Protein AF-A0A642C448-F1 (afdb_monomer_lite)

Sequence (100 aa):
GYVWCEVQQDCIRLFEKGIRTEAVDGSTASAFIVFSPDSTRLELFFSDEQPNEILERRGLPSGGYAWNVEDDDTKNVRFVDGVWTISQRNKLIYSQKAGN

pLDDT: mean 92.51, std 8.75, range [40.78, 98.31]

Structure (mmCIF, N/CA/C/O backbone):
data_AF-A0A642C448-F1
#
_entry.id   AF-A0A642C448-F1
#
loop_
_atom_site.group_PDB
_atom_site.id
_atom_site.type_symbol
_atom_site.label_atom_id
_atom_site.label_alt_id
_atom_site.label_comp_id
_atom_site.label_asym_id
_atom_site.label_entity_id
_atom_site.label_seq_id
_atom_site.pdbx_PDB_ins_code
_atom_site.Cartn_x
_atom_site.Cartn_y
_atom_site.Cartn_z
_atom_site.occupancy
_atom_site.B_iso_or_equiv
_atom_site.auth_seq_id
_atom_site.auth_comp_id
_atom_site.auth_asym_id
_atom_site.auth_atom_id
_atom_site.pdbx_PDB_model_num
ATOM 1 N N . GLY A 1 1 ? 1.187 18.525 -2.706 1.00 85.94 1 GLY A N 1
ATOM 2 C CA . GLY A 1 1 ? 2.548 18.797 -3.208 1.00 85.94 1 GLY A CA 1
ATOM 3 C C . GLY A 1 1 ? 3.117 17.542 -3.835 1.00 85.94 1 GLY A C 1
ATOM 4 O O . GLY A 1 1 ? 2.405 16.544 -3.879 1.00 85.94 1 GLY A O 1
ATOM 5 N N . TYR A 1 2 ? 4.353 17.605 -4.327 1.00 94.62 2 TYR A N 1
ATOM 6 C CA . TYR A 1 2 ? 5.109 16.411 -4.713 1.00 94.62 2 TYR A CA 1
ATOM 7 C C . TYR A 1 2 ? 5.812 15.819 -3.489 1.00 94.62 2 TYR A C 1
ATOM 9 O O . TYR A 1 2 ? 6.217 16.573 -2.604 1.00 94.62 2 TYR A O 1
ATOM 17 N N . VAL A 1 3 ? 5.945 14.497 -3.449 1.00 95.56 3 VAL A N 1
ATOM 18 C CA . VAL A 1 3 ? 6.706 13.754 -2.438 1.00 95.56 3 VAL A CA 1
ATOM 19 C C . VAL A 1 3 ? 7.611 12.754 -3.147 1.00 95.56 3 VAL A C 1
ATOM 21 O O . VAL A 1 3 ? 7.219 12.198 -4.172 1.00 95.56 3 VAL A O 1
ATOM 24 N N . TRP A 1 4 ? 8.822 12.552 -2.634 1.00 97.56 4 TRP A N 1
ATOM 25 C CA . TRP A 1 4 ? 9.696 11.493 -3.129 1.00 97.56 4 TRP A CA 1
ATOM 26 C C . TRP A 1 4 ? 9.100 10.129 -2.778 1.00 97.56 4 TRP A C 1
ATOM 28 O O . TRP A 1 4 ? 8.661 9.926 -1.647 1.00 97.56 4 TRP A O 1
ATOM 38 N N . CYS A 1 5 ? 9.061 9.222 -3.749 1.00 97.75 5 CYS A N 1
ATOM 39 C CA . CYS A 1 5 ? 8.652 7.842 -3.549 1.00 97.75 5 CYS A CA 1
ATOM 40 C C . CYS A 1 5 ? 9.820 6.913 -3.851 1.00 97.75 5 CYS A C 1
ATOM 42 O O . CYS A 1 5 ? 10.278 6.821 -4.992 1.00 97.75 5 CYS A O 1
ATOM 44 N N . GLU A 1 6 ? 10.265 6.185 -2.835 1.00 98.06 6 GLU A N 1
ATOM 45 C CA . GLU A 1 6 ? 11.424 5.303 -2.912 1.00 98.06 6 GLU A CA 1
ATOM 46 C C . GLU A 1 6 ? 11.181 4.134 -3.864 1.00 98.06 6 GLU A C 1
ATOM 48 O O . GLU A 1 6 ? 12.064 3.739 -4.626 1.00 98.06 6 GLU A O 1
ATOM 53 N N . VAL A 1 7 ? 9.966 3.584 -3.889 1.00 97.75 7 VAL A N 1
ATOM 54 C CA . VAL A 1 7 ? 9.664 2.434 -4.756 1.00 97.75 7 VAL A CA 1
ATOM 55 C C . VAL A 1 7 ? 9.477 2.813 -6.228 1.00 97.75 7 VAL A C 1
ATOM 57 O O . VAL A 1 7 ? 9.595 1.936 -7.087 1.00 97.75 7 VAL A O 1
ATOM 60 N N . GLN A 1 8 ? 9.218 4.092 -6.528 1.00 97.44 8 GLN A N 1
ATOM 61 C CA . GLN A 1 8 ? 9.160 4.614 -7.901 1.00 97.44 8 GLN A CA 1
ATOM 62 C C . GLN A 1 8 ? 10.431 5.357 -8.329 1.00 97.44 8 GLN A C 1
ATOM 64 O O . GLN A 1 8 ? 10.624 5.533 -9.529 1.00 97.44 8 GLN A O 1
ATOM 69 N N . GLN A 1 9 ? 11.298 5.744 -7.383 1.00 97.75 9 GLN A N 1
ATOM 70 C CA . GLN A 1 9 ? 12.467 6.603 -7.619 1.00 97.75 9 GLN A CA 1
ATOM 71 C C . GLN A 1 9 ? 12.083 7.907 -8.343 1.00 97.75 9 GLN A C 1
ATOM 73 O O . GLN A 1 9 ? 12.763 8.347 -9.271 1.00 97.75 9 GLN A O 1
ATOM 78 N N . ASP A 1 10 ? 10.955 8.500 -7.936 1.00 97.62 10 ASP A N 1
ATOM 79 C CA . ASP A 1 10 ? 10.387 9.696 -8.561 1.00 97.62 10 ASP A CA 1
ATOM 80 C C . ASP A 1 10 ? 9.660 10.586 -7.538 1.00 97.62 10 ASP A C 1
ATOM 82 O O . ASP A 1 10 ? 9.162 10.126 -6.505 1.00 97.62 10 ASP A O 1
ATOM 86 N N . CYS A 1 11 ? 9.565 11.876 -7.852 1.00 97.25 11 CYS A N 1
ATOM 87 C CA . CYS A 1 11 ? 8.717 12.828 -7.149 1.00 97.25 11 CYS A CA 1
ATOM 88 C C . CYS A 1 11 ? 7.284 12.709 -7.673 1.00 97.25 11 CYS A C 1
ATOM 90 O O . CYS A 1 11 ? 6.970 13.147 -8.780 1.00 97.25 11 CYS A O 1
ATOM 92 N N . ILE A 1 12 ? 6.377 12.192 -6.849 1.00 96.88 12 ILE A N 1
ATOM 93 C CA . ILE A 1 12 ? 5.000 11.888 -7.245 1.00 96.88 12 ILE A CA 1
ATOM 94 C C . ILE A 1 12 ? 3.970 12.749 -6.520 1.00 96.88 12 ILE A C 1
ATOM 96 O O . ILE A 1 12 ? 4.212 13.314 -5.453 1.00 96.88 12 ILE A O 1
ATOM 100 N N . ARG A 1 13 ? 2.764 12.803 -7.085 1.00 96.75 13 ARG A N 1
ATOM 101 C CA . ARG A 1 13 ? 1.561 13.260 -6.386 1.00 96.75 13 ARG A CA 1
ATOM 102 C C . ARG A 1 13 ? 0.762 12.043 -5.936 1.00 96.75 13 ARG A C 1
ATOM 104 O O . ARG A 1 13 ? 0.270 11.282 -6.766 1.00 96.75 13 ARG A O 1
ATOM 111 N N . LEU A 1 14 ? 0.600 11.881 -4.624 1.00 95.44 14 LEU A N 1
ATOM 112 C CA . LEU A 1 14 ? -0.048 10.700 -4.038 1.00 95.44 14 LEU A CA 1
ATOM 113 C C . LEU A 1 14 ? -1.475 10.474 -4.545 1.00 95.44 14 LEU A C 1
ATOM 115 O O . LEU A 1 14 ? -1.848 9.343 -4.817 1.00 95.44 14 LEU A O 1
ATOM 119 N N . PHE A 1 15 ? -2.255 11.538 -4.740 1.00 92.50 15 PHE A N 1
ATOM 120 C CA . PHE A 1 15 ? -3.628 11.423 -5.242 1.00 92.50 15 PHE A CA 1
ATOM 121 C C . PHE A 1 15 ? -3.718 11.030 -6.728 1.00 92.50 15 PHE A C 1
ATOM 123 O O . PHE A 1 15 ? -4.785 10.622 -7.172 1.00 92.50 15 PHE A O 1
ATOM 130 N N . GLU A 1 16 ? -2.631 11.164 -7.495 1.00 93.56 16 GLU A N 1
ATOM 131 C CA . GLU A 1 16 ? -2.575 10.765 -8.909 1.00 93.56 16 GLU A CA 1
ATOM 132 C C . GLU A 1 16 ? -2.001 9.353 -9.078 1.00 93.56 16 GLU A C 1
ATOM 134 O O . GLU A 1 16 ? -2.385 8.636 -9.998 1.00 93.56 16 GLU A O 1
ATOM 139 N N . LYS A 1 17 ? -1.050 8.963 -8.218 1.00 94.62 17 LYS A N 1
ATOM 140 C CA . LYS A 1 17 ? -0.276 7.717 -8.356 1.00 94.62 17 LYS A CA 1
ATOM 141 C C . LYS A 1 17 ? -0.638 6.630 -7.347 1.00 94.62 17 LYS A C 1
ATOM 143 O O . LYS A 1 17 ? -0.378 5.461 -7.614 1.00 94.62 17 LYS A O 1
ATOM 148 N N . GLY A 1 18 ? -1.175 7.006 -6.192 1.00 95.75 18 GLY A N 1
ATOM 149 C CA . GLY A 1 18 ? -1.453 6.103 -5.083 1.00 95.75 18 GLY A CA 1
ATOM 150 C C . GLY A 1 18 ? -2.925 5.730 -4.967 1.00 95.75 18 GLY A C 1
ATOM 151 O O . GLY A 1 18 ? -3.822 6.482 -5.348 1.00 95.75 18 GLY A O 1
ATOM 152 N N . ILE A 1 19 ? -3.176 4.570 -4.370 1.00 97.19 19 ILE A N 1
ATOM 153 C CA . ILE A 1 19 ? -4.517 4.143 -3.971 1.00 97.19 19 ILE A CA 1
ATOM 154 C C . ILE A 1 19 ? -4.797 4.701 -2.584 1.00 97.19 19 ILE A C 1
ATOM 156 O O . ILE A 1 19 ? -4.106 4.361 -1.625 1.00 97.19 19 ILE A O 1
ATOM 160 N N . ARG A 1 20 ? -5.820 5.549 -2.471 1.00 96.62 20 ARG A N 1
ATOM 161 C CA . ARG A 1 20 ? -6.225 6.125 -1.189 1.00 96.62 20 ARG A CA 1
ATOM 162 C C . ARG A 1 20 ? -7.054 5.132 -0.3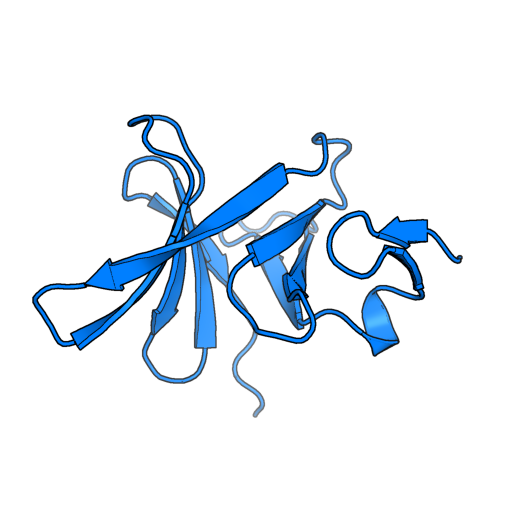73 1.00 96.62 20 ARG A C 1
ATOM 164 O O . ARG A 1 20 ? -8.085 4.646 -0.837 1.00 96.62 20 ARG A O 1
ATOM 171 N N . THR A 1 21 ? -6.648 4.919 0.870 1.00 97.12 21 THR A N 1
ATOM 172 C CA . THR A 1 21 ? -7.391 4.196 1.906 1.00 97.12 21 THR A CA 1
ATOM 173 C C . THR A 1 21 ? -7.705 5.123 3.076 1.00 97.12 21 THR A C 1
ATOM 175 O O . THR A 1 21 ? -6.968 6.072 3.340 1.00 97.12 21 THR A O 1
ATOM 178 N N . GLU A 1 22 ? -8.788 4.854 3.792 1.00 96.62 22 GLU A N 1
ATOM 179 C CA . GLU A 1 22 ? -9.234 5.628 4.954 1.00 96.62 22 GLU A CA 1
ATOM 180 C C . GLU A 1 22 ? -9.173 4.774 6.214 1.00 96.62 22 GLU A C 1
ATOM 182 O O . GLU A 1 22 ? -9.367 3.557 6.144 1.00 96.62 22 GLU A O 1
ATOM 187 N N . ALA A 1 23 ? -8.885 5.408 7.349 1.00 96.06 23 ALA A N 1
ATOM 188 C CA . ALA A 1 23 ? -8.865 4.730 8.632 1.00 96.06 23 ALA A CA 1
ATOM 189 C C . ALA A 1 23 ? -10.259 4.194 8.982 1.00 96.06 23 ALA A C 1
ATOM 191 O O . ALA A 1 23 ? -11.275 4.849 8.747 1.00 96.06 23 ALA A O 1
ATOM 192 N N . VAL A 1 24 ? -10.314 2.991 9.552 1.00 96.19 24 VAL A N 1
ATOM 193 C CA . VAL A 1 24 ? -11.591 2.340 9.906 1.00 96.19 24 VAL A CA 1
ATOM 194 C C . VAL A 1 24 ? -12.072 2.672 11.320 1.00 96.19 24 VAL A C 1
ATOM 196 O O . VAL A 1 24 ? -13.150 2.247 11.724 1.00 96.19 24 VAL A O 1
ATOM 199 N N . ASP A 1 25 ? -11.279 3.421 12.084 1.00 93.25 25 ASP A N 1
ATOM 200 C CA . ASP A 1 25 ? -11.578 3.827 13.461 1.00 93.25 25 ASP A CA 1
ATOM 201 C C . ASP A 1 25 ? -12.440 5.100 13.560 1.00 93.25 25 ASP A C 1
ATOM 203 O O . ASP A 1 25 ? -12.749 5.553 14.661 1.00 93.25 25 ASP A O 1
ATOM 207 N N . GLY A 1 26 ? -12.854 5.663 12.420 1.00 89.00 26 GLY A N 1
ATOM 208 C CA . GLY A 1 26 ? -13.659 6.884 12.342 1.00 89.00 26 GLY A CA 1
ATOM 209 C C . GLY A 1 26 ? -12.846 8.178 12.408 1.00 89.00 26 GLY A C 1
ATOM 210 O O . GLY A 1 26 ? -13.434 9.260 12.357 1.00 89.00 26 GLY A O 1
ATOM 211 N N . SER A 1 27 ? -11.515 8.096 12.497 1.00 92.56 27 SER A N 1
ATOM 212 C CA . SER A 1 27 ? -10.647 9.259 12.329 1.00 92.56 27 SER A CA 1
ATOM 213 C C . SER A 1 27 ? -10.639 9.751 10.876 1.00 92.56 27 SER A C 1
ATOM 215 O O . SER A 1 27 ? -11.088 9.080 9.946 1.00 92.56 27 SER A O 1
ATOM 217 N N . THR A 1 28 ? -10.101 10.950 10.657 1.00 93.69 28 THR A N 1
ATOM 218 C CA . THR A 1 28 ? -9.887 11.503 9.310 1.00 93.69 28 THR A CA 1
ATOM 219 C C . THR A 1 28 ? -8.571 11.035 8.682 1.00 93.69 28 THR A C 1
ATOM 221 O O . THR A 1 28 ? -8.198 11.526 7.612 1.00 93.69 28 THR A O 1
ATOM 224 N N . ALA A 1 29 ? -7.861 10.102 9.330 1.00 95.50 29 ALA A N 1
ATOM 225 C CA . ALA A 1 29 ? -6.592 9.594 8.844 1.00 95.50 29 ALA A CA 1
ATOM 226 C C . ALA A 1 29 ? -6.774 8.798 7.544 1.00 95.50 29 ALA A C 1
ATOM 228 O O . ALA A 1 29 ? -7.766 8.101 7.311 1.00 95.50 29 ALA A O 1
ATOM 229 N N . SER A 1 30 ? -5.784 8.912 6.670 1.00 95.56 30 SER A N 1
ATOM 230 C CA . SER A 1 30 ? -5.725 8.206 5.400 1.00 95.56 30 SER A CA 1
ATOM 231 C C . SER A 1 30 ? -4.317 7.705 5.141 1.00 95.56 30 SER A C 1
ATOM 233 O O . SER A 1 30 ? -3.341 8.264 5.644 1.00 95.56 30 SER A O 1
ATOM 235 N N . ALA A 1 31 ? -4.234 6.660 4.330 1.00 96.88 31 ALA A N 1
ATOM 236 C CA . ALA A 1 31 ? -2.979 6.151 3.814 1.00 96.88 31 ALA A CA 1
ATOM 237 C C . ALA A 1 31 ? -3.059 6.048 2.290 1.00 96.88 31 ALA A C 1
ATOM 239 O O . ALA A 1 31 ? -4.137 5.831 1.728 1.00 96.88 31 ALA A O 1
ATOM 240 N N . PHE A 1 32 ? -1.929 6.224 1.617 1.00 97.56 32 PHE A N 1
ATOM 241 C CA . PHE A 1 32 ? -1.793 5.974 0.189 1.00 97.56 32 PHE A CA 1
ATOM 242 C C . PHE A 1 32 ? -0.886 4.774 -0.028 1.00 97.56 32 PHE A C 1
ATOM 244 O O . PHE A 1 32 ? 0.218 4.728 0.509 1.00 97.56 32 PHE A O 1
ATOM 251 N N . ILE A 1 33 ? -1.354 3.832 -0.842 1.00 98.12 33 ILE A N 1
ATOM 252 C CA . ILE A 1 33 ? -0.580 2.676 -1.285 1.00 98.12 33 ILE A CA 1
ATOM 253 C C . ILE A 1 33 ? 0.011 3.009 -2.653 1.00 98.12 33 ILE A C 1
ATOM 255 O O . ILE A 1 33 ? -0.739 3.223 -3.610 1.00 98.12 33 ILE A O 1
ATOM 259 N N . VAL A 1 34 ? 1.338 3.048 -2.756 1.00 98.31 34 VAL A N 1
ATOM 260 C CA . VAL A 1 34 ? 2.047 3.291 -4.017 1.00 98.31 34 VAL A CA 1
ATOM 261 C C . VAL A 1 34 ? 2.885 2.069 -4.360 1.00 98.31 34 VAL A C 1
ATOM 263 O O . VAL A 1 34 ? 3.792 1.711 -3.619 1.00 98.31 34 VAL A O 1
ATOM 266 N N . PHE A 1 35 ? 2.596 1.421 -5.486 1.00 98.19 35 PHE A N 1
ATOM 267 C CA . PHE A 1 35 ? 3.352 0.252 -5.938 1.00 98.19 35 PHE A CA 1
ATOM 268 C C . PHE A 1 35 ? 4.627 0.647 -6.688 1.00 98.19 35 PHE A C 1
ATOM 270 O O . PHE A 1 35 ? 4.653 1.654 -7.408 1.00 98.19 35 PHE A O 1
ATOM 277 N N . SER A 1 36 ? 5.658 -0.195 -6.571 1.00 97.94 36 SER A N 1
ATOM 278 C CA . SER A 1 36 ? 6.756 -0.224 -7.537 1.00 97.94 36 SER A CA 1
ATOM 279 C C . SER A 1 36 ? 6.231 -0.615 -8.929 1.00 97.94 36 SER A C 1
ATOM 281 O O . SER A 1 36 ? 5.206 -1.299 -9.030 1.00 97.94 36 SER A O 1
ATOM 283 N N . PRO A 1 37 ? 6.924 -0.247 -10.024 1.00 96.88 37 PRO A N 1
ATOM 284 C CA . PRO A 1 37 ? 6.479 -0.568 -11.386 1.00 96.88 37 PRO A CA 1
ATOM 285 C C . PRO A 1 37 ? 6.238 -2.065 -11.653 1.00 96.88 37 PRO A C 1
ATOM 287 O O . PRO A 1 37 ? 5.370 -2.425 -12.442 1.00 96.88 37 PRO A O 1
ATOM 290 N N . ASP A 1 38 ? 6.976 -2.944 -10.977 1.00 96.94 38 ASP A N 1
ATOM 291 C CA . ASP A 1 38 ? 6.857 -4.408 -11.054 1.00 96.94 38 ASP A CA 1
ATOM 292 C C . ASP A 1 38 ? 5.909 -5.009 -9.992 1.00 96.94 38 ASP A C 1
ATOM 294 O O . ASP A 1 38 ? 5.712 -6.227 -9.928 1.00 96.94 38 ASP A O 1
ATOM 298 N N . SER A 1 39 ? 5.322 -4.157 -9.144 1.00 96.44 39 SER A N 1
ATOM 299 C CA . SER A 1 39 ? 4.474 -4.510 -8.001 1.00 96.44 39 SER A CA 1
ATOM 300 C C . SER A 1 39 ? 5.130 -5.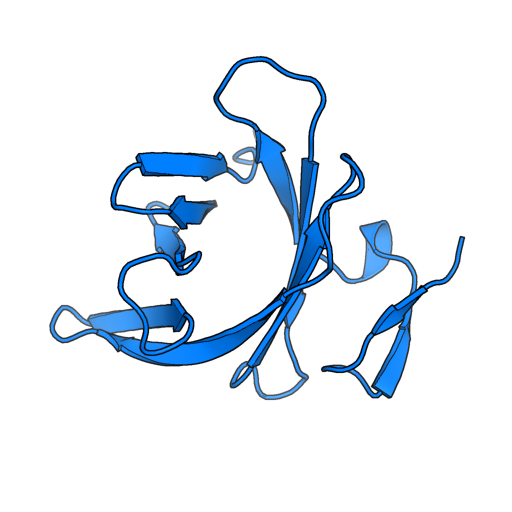452 -6.983 1.00 96.44 39 SER A C 1
ATOM 302 O O . SER A 1 39 ? 4.428 -6.068 -6.181 1.00 96.44 39 SER A O 1
ATOM 304 N N . THR A 1 40 ? 6.456 -5.612 -6.991 1.00 96.69 40 THR A N 1
ATOM 305 C CA . THR A 1 40 ? 7.165 -6.449 -6.005 1.00 96.69 40 THR A CA 1
ATOM 306 C C . THR A 1 40 ? 7.318 -5.749 -4.665 1.00 96.69 40 THR A C 1
ATOM 308 O O . THR A 1 40 ? 7.462 -6.417 -3.647 1.00 96.69 40 THR A O 1
ATOM 311 N N . ARG A 1 41 ? 7.224 -4.418 -4.646 1.00 97.62 41 ARG A N 1
ATOM 312 C CA . ARG A 1 41 ? 7.248 -3.597 -3.441 1.00 97.62 41 ARG A CA 1
ATOM 313 C C . ARG A 1 41 ? 6.121 -2.578 -3.474 1.00 97.62 41 ARG A C 1
ATOM 315 O O . ARG A 1 41 ? 5.561 -2.272 -4.529 1.00 97.62 41 ARG A O 1
ATOM 322 N N . LEU A 1 42 ? 5.802 -2.038 -2.312 1.00 97.69 42 LEU A N 1
ATOM 323 C CA . LEU A 1 42 ? 4.982 -0.843 -2.200 1.00 97.69 42 LEU A CA 1
ATOM 324 C C . LEU A 1 42 ? 5.515 0.055 -1.097 1.00 97.69 42 LEU A C 1
ATOM 326 O O . LEU A 1 42 ? 6.198 -0.425 -0.199 1.00 97.69 42 LEU A O 1
ATOM 330 N N . GLU A 1 43 ? 5.184 1.335 -1.174 1.00 98.00 43 GLU A N 1
ATOM 331 C CA . GLU A 1 43 ? 5.414 2.315 -0.122 1.00 98.00 43 GLU A CA 1
ATOM 332 C C . GLU A 1 43 ? 4.066 2.838 0.384 1.00 98.00 43 GLU A C 1
ATOM 334 O O . GLU A 1 43 ? 3.170 3.169 -0.403 1.00 98.00 43 GLU A O 1
ATOM 339 N N . LEU A 1 44 ? 3.920 2.870 1.705 1.00 97.31 44 LEU A N 1
ATOM 340 C CA . LEU A 1 44 ? 2.788 3.451 2.408 1.00 97.31 44 LEU A CA 1
ATOM 341 C C . LEU A 1 44 ? 3.116 4.886 2.801 1.00 97.31 44 LEU A C 1
ATOM 343 O O . LEU A 1 44 ? 4.134 5.129 3.438 1.00 97.31 44 LEU A O 1
ATOM 347 N N . PHE A 1 45 ? 2.218 5.809 2.470 1.00 97.12 45 PHE A N 1
ATOM 348 C CA . PHE A 1 45 ? 2.285 7.204 2.904 1.00 97.12 45 PHE A CA 1
ATOM 349 C C . PHE A 1 45 ? 1.104 7.505 3.812 1.00 97.12 45 PHE A C 1
ATOM 351 O O . PHE A 1 45 ? -0.040 7.328 3.390 1.00 97.12 45 PHE A O 1
ATOM 358 N N . PHE A 1 46 ? 1.360 7.995 5.020 1.00 95.69 46 PHE A N 1
ATOM 359 C CA . PHE A 1 46 ? 0.320 8.264 6.011 1.00 95.69 46 PHE A CA 1
ATOM 360 C C . PHE A 1 46 ? 0.046 9.760 6.159 1.00 95.69 46 PHE A C 1
ATOM 362 O O . PHE A 1 46 ? 0.939 10.593 6.016 1.00 95.69 46 PHE A O 1
ATOM 369 N N . SER A 1 47 ? -1.207 10.119 6.443 1.00 93.81 47 SER A N 1
ATOM 370 C CA . SER A 1 47 ? -1.592 11.515 6.678 1.00 93.81 47 SER A CA 1
ATOM 371 C C . SER A 1 47 ? -1.439 11.970 8.133 1.00 93.81 47 SER A C 1
ATOM 373 O O . SER A 1 47 ? -1.689 13.136 8.416 1.00 93.81 47 SER A O 1
ATOM 375 N N . ASP A 1 48 ? -1.112 11.065 9.055 1.00 89.06 48 ASP A N 1
ATOM 376 C CA . ASP A 1 48 ? -1.090 11.270 10.510 1.00 89.06 48 ASP A CA 1
ATOM 377 C C . ASP A 1 48 ? 0.335 11.244 11.095 1.00 89.06 48 ASP A C 1
ATOM 379 O O . ASP A 1 48 ? 0.555 10.766 12.203 1.00 89.06 48 ASP A O 1
ATOM 383 N N . GLU A 1 49 ? 1.304 11.772 10.338 1.00 83.38 49 GLU A N 1
ATOM 384 C CA . GLU A 1 49 ? 2.725 11.915 10.716 1.00 83.38 49 GLU A CA 1
ATOM 385 C C . GLU A 1 49 ? 3.476 10.601 10.999 1.00 83.38 49 GLU A C 1
ATOM 387 O O . GLU A 1 49 ? 4.663 10.627 11.333 1.00 83.38 49 GLU A O 1
ATOM 392 N N . GLN A 1 50 ? 2.835 9.444 10.809 1.00 89.94 50 GLN A N 1
ATOM 393 C CA . GLN A 1 50 ? 3.529 8.160 10.811 1.00 89.94 50 GLN A CA 1
ATOM 394 C C . GLN A 1 50 ? 4.588 8.117 9.694 1.00 89.94 50 GLN A C 1
ATOM 396 O O . GLN A 1 50 ? 4.357 8.644 8.599 1.00 89.94 50 GLN A O 1
ATOM 401 N N . PRO A 1 51 ? 5.746 7.477 9.939 1.00 92.25 51 PRO A N 1
ATOM 402 C CA . PRO A 1 51 ? 6.762 7.308 8.912 1.00 92.25 51 PRO A CA 1
ATOM 403 C C . PRO A 1 51 ? 6.226 6.460 7.759 1.00 92.25 51 PRO A C 1
ATOM 405 O O . PRO A 1 51 ? 5.428 5.543 7.961 1.00 92.25 51 PRO A O 1
ATOM 408 N N . ASN A 1 52 ? 6.709 6.741 6.550 1.00 94.75 52 ASN A N 1
ATOM 409 C CA . ASN A 1 52 ? 6.427 5.885 5.409 1.00 94.75 52 ASN A CA 1
ATOM 410 C C . ASN A 1 52 ? 7.026 4.492 5.627 1.00 94.75 52 ASN A C 1
ATOM 412 O O . ASN A 1 52 ? 8.102 4.348 6.212 1.00 94.75 52 ASN A O 1
ATOM 416 N N . GLU A 1 53 ? 6.359 3.470 5.100 1.00 94.81 53 GLU A N 1
ATOM 417 C CA . GLU A 1 53 ? 6.804 2.080 5.217 1.00 94.81 53 GLU A CA 1
ATOM 418 C C . GLU A 1 53 ? 6.897 1.432 3.840 1.00 94.81 53 GLU A C 1
ATOM 420 O O . GLU A 1 53 ? 5.961 1.526 3.047 1.00 94.81 53 GLU A O 1
ATOM 425 N N . ILE A 1 54 ? 8.004 0.738 3.567 1.00 95.81 54 ILE A N 1
ATOM 426 C CA . ILE A 1 54 ? 8.176 -0.060 2.350 1.00 95.81 54 ILE A CA 1
ATOM 427 C C . ILE A 1 54 ? 7.925 -1.526 2.687 1.00 95.81 54 ILE A C 1
ATOM 429 O O . ILE A 1 54 ? 8.547 -2.068 3.596 1.00 95.81 54 ILE A O 1
ATOM 433 N N . LEU A 1 55 ? 7.030 -2.166 1.937 1.00 96.12 55 LEU A N 1
ATOM 434 C CA . LEU A 1 55 ? 6.644 -3.563 2.123 1.00 96.12 55 LEU A CA 1
ATOM 435 C C . LEU A 1 55 ? 6.968 -4.388 0.875 1.00 96.12 55 LEU A C 1
ATOM 437 O O . LEU A 1 55 ? 6.885 -3.883 -0.249 1.00 96.12 55 LEU A O 1
ATOM 441 N N . GLU A 1 56 ? 7.269 -5.673 1.060 1.00 95.88 56 GLU A N 1
ATOM 442 C CA . GLU A 1 56 ? 7.642 -6.588 -0.020 1.00 95.88 56 GLU A CA 1
ATOM 443 C C . GLU A 1 56 ? 6.537 -7.603 -0.309 1.00 95.88 56 GLU A C 1
ATOM 445 O O . GLU A 1 56 ? 5.858 -8.109 0.587 1.00 95.88 56 GLU A O 1
ATOM 450 N N . ARG A 1 57 ? 6.340 -7.905 -1.594 1.00 96.19 57 ARG A N 1
ATOM 451 C CA . ARG A 1 57 ? 5.311 -8.831 -2.055 1.00 96.19 57 ARG A CA 1
ATOM 452 C C . ARG A 1 57 ? 5.683 -10.264 -1.704 1.00 96.19 57 ARG A C 1
ATOM 454 O O . ARG A 1 57 ? 6.715 -10.774 -2.131 1.00 96.19 57 ARG A O 1
ATOM 461 N N . ARG A 1 58 ? 4.735 -10.978 -1.109 1.00 93.94 58 ARG A N 1
ATOM 462 C CA . ARG A 1 58 ? 4.768 -12.426 -0.892 1.00 93.94 58 ARG A CA 1
ATOM 463 C C . ARG A 1 58 ? 3.534 -13.102 -1.472 1.00 93.94 58 ARG A C 1
ATOM 465 O O . ARG A 1 58 ? 2.433 -12.549 -1.459 1.00 93.94 58 ARG A O 1
ATOM 472 N N . GLY A 1 59 ? 3.715 -14.323 -1.965 1.00 92.88 59 GLY A N 1
ATOM 473 C CA . GLY A 1 59 ? 2.604 -15.194 -2.343 1.00 92.88 59 GLY A CA 1
ATOM 474 C C . GLY A 1 59 ? 1.909 -15.761 -1.106 1.00 92.88 59 GLY A C 1
ATOM 475 O O . GLY A 1 59 ? 2.564 -16.100 -0.118 1.00 92.88 59 GLY A O 1
ATOM 476 N N . LEU A 1 60 ? 0.582 -15.870 -1.154 1.00 90.19 60 LEU A N 1
ATOM 477 C CA . LEU A 1 60 ? -0.198 -16.537 -0.111 1.00 90.19 60 LEU A CA 1
ATOM 478 C C . LEU A 1 60 ? -0.521 -17.987 -0.516 1.00 90.19 60 LEU A C 1
ATOM 480 O O . LEU A 1 60 ? -0.829 -18.225 -1.685 1.00 90.19 60 LEU A O 1
ATOM 484 N N . PRO A 1 61 ? -0.534 -18.956 0.426 1.00 89.50 61 PRO A N 1
ATOM 485 C CA . PRO A 1 61 ? -0.899 -20.347 0.129 1.00 89.50 61 PRO A CA 1
ATOM 486 C C . PRO A 1 61 ? -2.308 -20.507 -0.455 1.00 89.50 61 PRO A C 1
ATOM 488 O O . PRO A 1 61 ? -2.553 -21.403 -1.255 1.00 89.50 61 PRO A O 1
ATOM 491 N N . SER A 1 62 ? -3.230 -19.617 -0.080 1.00 87.00 62 SER A N 1
ATOM 492 C CA . SER A 1 62 ? -4.604 -19.564 -0.594 1.00 87.00 62 SER A CA 1
ATOM 493 C C . SER A 1 62 ? -4.718 -18.985 -2.010 1.00 87.00 62 SER A C 1
ATOM 495 O O . SER A 1 62 ? -5.826 -18.825 -2.512 1.00 87.00 62 SER A O 1
ATOM 497 N N . GLY A 1 63 ? -3.597 -18.608 -2.628 1.00 88.88 63 GLY A N 1
ATOM 498 C CA . GLY A 1 63 ? -3.572 -17.764 -3.815 1.00 88.88 63 GLY A CA 1
ATOM 499 C C . GLY A 1 63 ? -3.650 -16.273 -3.475 1.00 88.88 63 GLY A C 1
ATOM 500 O O . GLY A 1 63 ? -4.093 -15.871 -2.394 1.00 88.88 63 GLY A O 1
ATOM 501 N N . GLY A 1 64 ? -3.185 -15.453 -4.418 1.00 91.44 64 GLY A N 1
ATOM 502 C CA . GLY A 1 64 ? -3.069 -14.005 -4.264 1.00 91.44 64 GLY A CA 1
ATOM 503 C C . GLY A 1 64 ? -1.773 -13.564 -3.582 1.00 91.44 64 GLY A C 1
ATOM 504 O O . GLY A 1 64 ? -0.846 -14.351 -3.368 1.00 91.44 64 GLY A O 1
ATOM 505 N N . TYR A 1 65 ? -1.722 -12.273 -3.261 1.00 94.69 65 TYR A N 1
ATOM 506 C CA . TYR A 1 65 ? -0.530 -11.613 -2.744 1.00 94.69 65 TYR A CA 1
ATOM 507 C C . TYR A 1 65 ? -0.831 -10.828 -1.473 1.00 94.69 65 TYR A C 1
ATOM 509 O O . TYR A 1 65 ? -1.932 -10.304 -1.283 1.00 94.69 65 TYR A O 1
ATOM 517 N N . ALA A 1 66 ? 0.185 -10.736 -0.628 1.00 94.94 66 ALA A N 1
ATOM 518 C CA . ALA A 1 66 ? 0.262 -9.760 0.442 1.00 94.94 66 ALA A CA 1
ATOM 519 C C . ALA A 1 66 ? 1.562 -8.973 0.297 1.00 94.94 66 ALA A C 1
ATOM 521 O O . ALA A 1 66 ? 2.525 -9.484 -0.272 1.00 94.94 66 ALA A O 1
ATOM 522 N N . TRP A 1 67 ? 1.585 -7.759 0.829 1.00 96.50 67 TRP A N 1
ATOM 523 C CA . TRP A 1 67 ? 2.815 -7.007 1.024 1.00 96.50 67 TRP A CA 1
ATOM 524 C C . TRP A 1 67 ? 2.997 -6.775 2.514 1.00 96.50 67 TRP A C 1
ATOM 526 O O . TRP A 1 67 ? 2.106 -6.213 3.152 1.00 96.50 67 TRP A O 1
ATOM 536 N N . ASN A 1 68 ? 4.112 -7.249 3.059 1.00 93.62 68 ASN A N 1
ATOM 537 C CA . ASN A 1 68 ? 4.513 -7.052 4.449 1.00 93.62 68 ASN A CA 1
ATOM 538 C C . ASN A 1 68 ? 6.043 -7.145 4.575 1.00 93.62 68 ASN A C 1
ATOM 540 O O . ASN A 1 68 ? 6.741 -7.305 3.574 1.00 93.62 68 ASN A O 1
ATOM 544 N N . VAL A 1 69 ? 6.556 -7.005 5.793 1.00 88.19 69 VAL A N 1
ATOM 545 C CA . VAL A 1 69 ? 7.940 -7.350 6.152 1.00 88.19 69 VAL A CA 1
ATOM 546 C C . VAL A 1 69 ? 7.865 -8.555 7.097 1.00 88.19 69 VAL A C 1
ATOM 548 O O . VAL A 1 69 ? 6.848 -8.745 7.763 1.00 88.19 69 VAL A O 1
ATOM 551 N N . GLU A 1 70 ? 8.879 -9.424 7.115 1.00 71.19 70 GLU A N 1
ATOM 552 C CA . GLU A 1 70 ? 8.916 -10.607 7.993 1.00 71.19 70 GLU A CA 1
ATOM 553 C C . GLU A 1 70 ? 9.130 -10.220 9.469 1.00 71.19 70 GLU A C 1
ATOM 555 O O . GLU A 1 70 ? 10.190 -10.451 10.041 1.00 71.19 70 GLU A O 1
ATOM 560 N N . ASP A 1 71 ? 8.112 -9.610 10.075 1.00 72.69 71 ASP A N 1
ATOM 561 C CA . ASP A 1 71 ? 8.020 -9.254 11.493 1.00 72.69 71 ASP A CA 1
ATOM 562 C C . ASP A 1 71 ? 6.519 -9.203 11.885 1.00 72.69 71 ASP A C 1
ATOM 564 O O . ASP A 1 71 ? 5.667 -8.780 11.091 1.00 72.69 71 ASP A O 1
ATOM 568 N N . ASP A 1 72 ? 6.169 -9.737 13.059 1.00 62.00 72 ASP A N 1
ATOM 569 C CA . ASP A 1 72 ? 4.788 -9.974 13.509 1.00 62.00 72 ASP A CA 1
ATOM 570 C C . ASP A 1 72 ? 4.021 -8.686 13.854 1.00 62.00 72 ASP A C 1
ATOM 572 O O . ASP A 1 72 ? 2.783 -8.666 13.841 1.00 62.00 72 ASP A O 1
ATOM 576 N N . ASP A 1 73 ? 4.750 -7.588 14.040 1.00 73.31 73 ASP A N 1
ATOM 577 C CA . ASP A 1 73 ? 4.208 -6.260 14.298 1.00 73.31 73 ASP A CA 1
ATOM 578 C C . ASP A 1 73 ? 4.001 -5.417 13.031 1.00 73.31 73 ASP A C 1
ATOM 580 O O . ASP A 1 73 ? 3.573 -4.261 13.114 1.00 73.31 73 ASP A O 1
ATOM 584 N N . THR A 1 74 ? 4.245 -5.977 11.843 1.00 85.38 74 THR A N 1
ATOM 585 C CA . THR A 1 74 ? 4.216 -5.218 10.584 1.00 85.38 74 THR A CA 1
ATOM 586 C C . THR A 1 74 ? 2.815 -4.987 10.031 1.00 85.38 74 THR A C 1
ATOM 588 O O . THR A 1 74 ? 1.856 -5.737 10.266 1.00 85.38 74 THR A O 1
ATOM 591 N N . LYS A 1 75 ? 2.688 -3.909 9.250 1.00 93.56 75 LYS A N 1
ATOM 592 C CA . LYS A 1 75 ? 1.520 -3.689 8.403 1.00 93.56 75 LYS A CA 1
ATOM 593 C C . LYS A 1 75 ? 1.524 -4.700 7.259 1.00 93.56 75 LYS A C 1
ATOM 595 O O . LYS A 1 75 ? 2.551 -5.057 6.692 1.00 93.56 75 LYS A O 1
ATOM 600 N N . ASN A 1 76 ? 0.329 -5.142 6.910 1.00 94.94 76 ASN A N 1
ATOM 601 C CA . ASN A 1 76 ? 0.074 -6.130 5.886 1.00 94.94 76 ASN A CA 1
ATOM 602 C C . ASN A 1 76 ? -0.985 -5.584 4.929 1.00 94.94 76 ASN A C 1
ATOM 604 O O . ASN A 1 76 ? -2.123 -5.335 5.336 1.00 94.94 76 ASN A O 1
ATOM 608 N N . VAL A 1 77 ? -0.603 -5.413 3.666 1.00 97.06 77 VAL A N 1
ATOM 609 C CA . VAL A 1 77 ? -1.464 -4.888 2.603 1.00 97.06 77 VAL 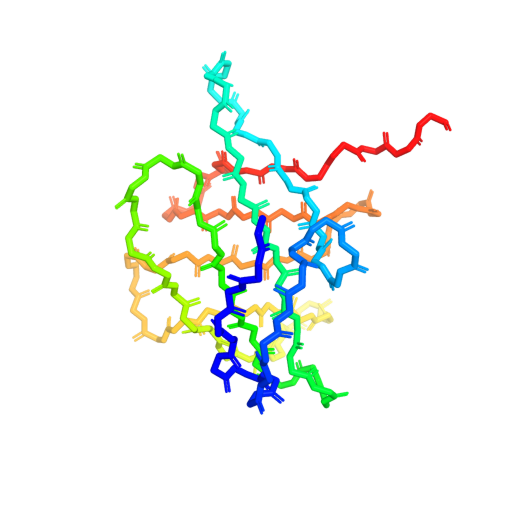A CA 1
ATOM 610 C C . VAL A 1 77 ? -1.977 -6.027 1.739 1.00 97.06 77 VAL A C 1
ATOM 612 O O . VAL A 1 77 ? -1.199 -6.874 1.291 1.00 97.06 77 VAL A O 1
ATOM 615 N N . ARG A 1 78 ? -3.288 -6.057 1.491 1.00 96.25 78 ARG A N 1
ATOM 616 C CA . ARG A 1 78 ? -3.944 -7.086 0.673 1.00 96.25 78 ARG A CA 1
ATOM 617 C C . ARG A 1 78 ? -5.032 -6.486 -0.203 1.00 96.25 78 ARG A C 1
ATOM 619 O O . ARG A 1 78 ? -5.625 -5.467 0.134 1.00 96.25 78 ARG A O 1
ATOM 626 N N . PHE A 1 79 ? -5.325 -7.174 -1.300 1.00 95.62 79 PHE A N 1
ATOM 627 C CA . PHE A 1 79 ? -6.533 -6.950 -2.084 1.00 95.62 79 PHE A CA 1
ATOM 628 C C . PHE A 1 79 ? -7.557 -8.023 -1.712 1.00 95.62 79 PHE A C 1
ATOM 630 O O . PHE A 1 79 ? -7.310 -9.212 -1.927 1.00 95.62 79 PHE A O 1
ATOM 637 N N . VAL A 1 80 ? -8.661 -7.619 -1.086 1.00 92.06 80 VAL A N 1
ATOM 638 C CA . VAL A 1 80 ? -9.697 -8.515 -0.549 1.00 92.06 80 VAL A CA 1
ATOM 639 C C . VAL A 1 80 ? -11.056 -7.965 -0.958 1.00 92.06 80 VAL A C 1
ATOM 641 O O . VAL A 1 80 ? -11.293 -6.772 -0.816 1.00 92.06 80 VAL A O 1
ATOM 644 N N . ASP A 1 81 ? -11.926 -8.816 -1.502 1.00 90.94 81 ASP A N 1
ATOM 645 C CA . ASP A 1 81 ? -13.299 -8.460 -1.895 1.00 90.94 81 ASP A CA 1
ATOM 646 C C . ASP A 1 81 ? -13.404 -7.195 -2.772 1.00 90.94 81 ASP A C 1
ATOM 648 O O . ASP A 1 81 ? -14.324 -6.392 -2.650 1.00 90.94 81 ASP A O 1
ATOM 652 N N . GLY A 1 82 ? -12.437 -7.011 -3.678 1.00 92.38 82 GLY A N 1
ATOM 653 C CA . GLY A 1 82 ? -12.419 -5.888 -4.618 1.00 92.38 82 GLY A CA 1
ATOM 654 C C . GLY A 1 82 ? -11.849 -4.581 -4.061 1.00 92.38 82 GLY A C 1
ATOM 655 O O . GLY A 1 82 ? -11.815 -3.591 -4.791 1.00 92.38 82 GLY A O 1
ATOM 656 N N . VAL A 1 83 ? -11.374 -4.564 -2.811 1.00 95.75 83 VAL A N 1
ATOM 657 C CA . VAL A 1 83 ? -10.801 -3.375 -2.168 1.00 95.75 83 VAL A CA 1
ATOM 658 C C . VAL A 1 83 ? -9.409 -3.634 -1.599 1.00 95.75 83 VAL A C 1
ATOM 660 O O . VAL A 1 83 ? -9.074 -4.732 -1.148 1.00 95.75 83 VAL A O 1
ATOM 663 N N . TRP A 1 84 ? -8.577 -2.595 -1.603 1.00 97.38 84 TRP A N 1
ATOM 664 C CA . TRP A 1 84 ? -7.288 -2.620 -0.915 1.00 97.38 84 TRP A CA 1
ATOM 665 C C . TRP A 1 84 ? -7.452 -2.379 0.585 1.00 97.38 84 TRP A C 1
ATOM 667 O O . TRP A 1 84 ? -8.121 -1.434 1.002 1.00 97.38 84 TRP A O 1
ATOM 677 N N . THR A 1 85 ? -6.812 -3.214 1.397 1.00 97.19 85 THR A N 1
ATOM 678 C CA . THR A 1 85 ? -6.857 -3.141 2.859 1.00 97.19 85 THR A CA 1
ATOM 679 C C . THR A 1 85 ? -5.458 -3.104 3.451 1.00 97.19 85 THR A C 1
ATOM 681 O O . THR A 1 85 ? -4.526 -3.711 2.919 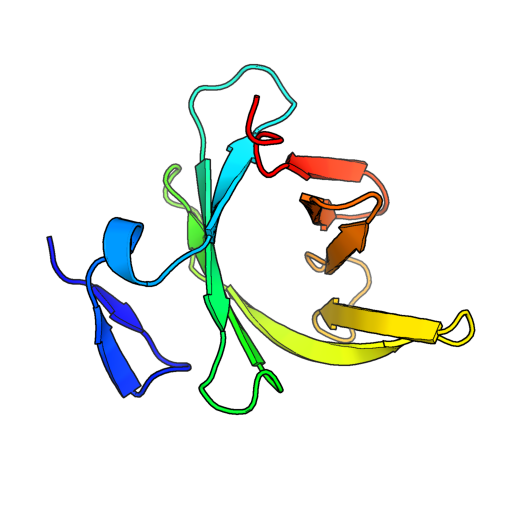1.00 97.19 85 THR A O 1
ATOM 684 N N . ILE A 1 86 ? -5.320 -2.394 4.570 1.00 96.56 86 ILE A N 1
ATOM 685 C CA . ILE A 1 86 ? -4.115 -2.372 5.399 1.00 96.56 86 ILE A CA 1
ATOM 686 C C . ILE A 1 86 ? -4.510 -2.891 6.776 1.00 96.56 86 ILE A C 1
ATOM 688 O 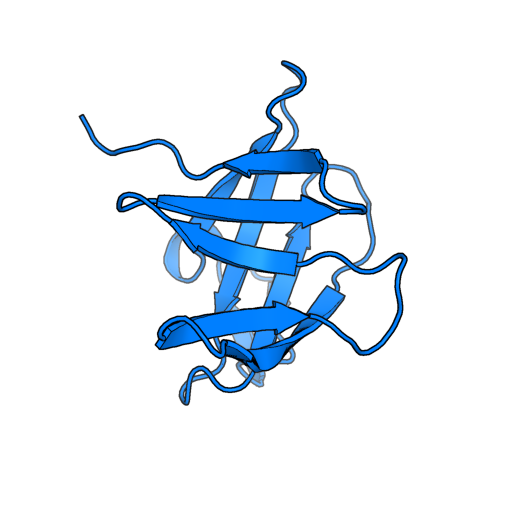O . ILE A 1 86 ? -5.395 -2.336 7.433 1.00 96.56 86 ILE A O 1
ATOM 692 N N . SER A 1 87 ? -3.858 -3.960 7.213 1.00 95.25 87 SER A N 1
ATOM 693 C CA . SER A 1 87 ? -4.057 -4.569 8.527 1.00 95.25 87 SER A CA 1
ATOM 694 C C . SER A 1 87 ? -2.756 -4.595 9.314 1.00 95.25 87 SER A C 1
ATOM 696 O O . SER A 1 87 ? -1.704 -4.775 8.716 1.00 95.25 87 SER A O 1
ATOM 698 N N . GLN A 1 88 ? -2.819 -4.510 10.635 1.00 93.00 88 GLN A N 1
ATOM 699 C CA . GLN A 1 88 ? -1.671 -4.718 11.519 1.00 93.00 88 GLN A CA 1
ATOM 700 C C . GLN A 1 88 ? -2.110 -5.619 12.672 1.00 93.00 88 GLN A C 1
ATOM 702 O O . GLN A 1 88 ? -3.200 -5.423 13.212 1.00 93.00 88 GLN A O 1
ATOM 707 N N . ARG A 1 89 ? -1.313 -6.640 13.019 1.00 89.81 89 ARG A N 1
ATOM 708 C CA . ARG A 1 89 ? -1.659 -7.633 14.060 1.00 89.81 89 ARG A CA 1
ATOM 709 C C . ARG A 1 89 ? -3.082 -8.207 13.905 1.00 89.81 89 ARG A C 1
ATOM 711 O O . ARG A 1 89 ? -3.866 -8.233 14.850 1.00 89.81 89 ARG A O 1
ATOM 718 N N . ASN A 1 90 ? -3.449 -8.618 12.686 1.00 88.06 90 ASN A N 1
ATOM 719 C CA . ASN A 1 90 ? -4.786 -9.122 12.313 1.00 88.06 90 ASN A CA 1
ATOM 720 C C . ASN A 1 90 ? -5.962 -8.142 12.501 1.00 88.06 90 ASN A C 1
ATOM 722 O O . ASN A 1 90 ? -7.116 -8.531 12.323 1.00 88.06 90 ASN A O 1
ATOM 726 N N . LYS A 1 91 ? -5.701 -6.868 12.809 1.00 93.56 91 LYS A N 1
ATOM 727 C CA . LYS A 1 91 ? -6.718 -5.819 12.879 1.00 93.56 91 LYS A CA 1
ATOM 728 C C . LYS A 1 91 ? -6.693 -4.992 11.599 1.00 93.56 91 LYS A C 1
ATOM 730 O O . LYS A 1 91 ? -5.646 -4.477 11.216 1.00 93.56 91 LYS A O 1
ATOM 735 N N . LEU A 1 92 ? -7.846 -4.842 10.949 1.00 95.88 92 LEU A N 1
ATOM 736 C CA . LEU A 1 92 ? -8.015 -3.886 9.855 1.00 95.88 92 LEU A CA 1
ATOM 737 C C . LEU A 1 92 ? -7.840 -2.464 10.406 1.00 95.88 92 LEU A C 1
ATOM 739 O O . LEU A 1 92 ? -8.488 -2.112 11.391 1.00 95.88 92 LEU A O 1
ATOM 743 N N . ILE A 1 93 ? -6.961 -1.677 9.788 1.00 95.88 93 ILE A N 1
ATOM 744 C CA . ILE A 1 93 ? -6.673 -0.297 10.206 1.00 95.88 93 ILE A CA 1
ATOM 745 C C . ILE A 1 93 ? -7.006 0.721 9.113 1.00 95.88 93 ILE A C 1
ATOM 747 O O . ILE A 1 93 ? -7.533 1.778 9.442 1.00 95.88 93 ILE A O 1
ATOM 751 N N . TYR A 1 94 ? -6.824 0.378 7.831 1.00 96.75 94 TYR A N 1
ATOM 752 C CA . TYR A 1 94 ? -7.283 1.201 6.707 1.00 96.75 94 TYR A CA 1
ATOM 753 C C . TYR A 1 94 ? -7.980 0.358 5.634 1.00 96.75 94 TYR A C 1
ATOM 755 O O . TYR A 1 94 ?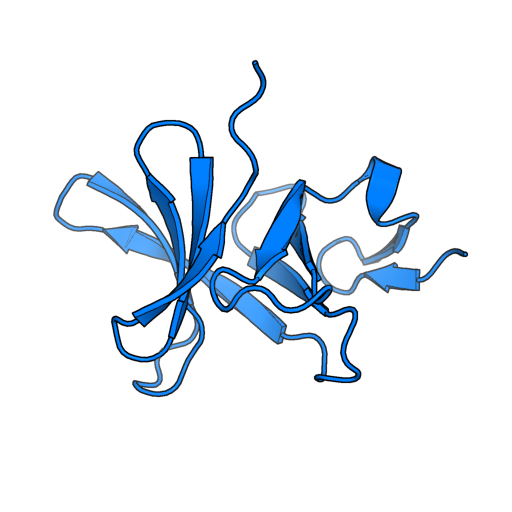 -7.595 -0.787 5.386 1.00 96.75 94 TYR A O 1
ATOM 763 N N . SER A 1 95 ? -8.968 0.942 4.954 1.00 97.00 95 SER A N 1
ATOM 764 C CA . SER A 1 95 ? -9.653 0.333 3.808 1.00 97.00 95 SER A CA 1
ATOM 765 C C . SER A 1 95 ? -9.821 1.332 2.671 1.00 97.00 95 SER A C 1
ATOM 767 O O . SER A 1 95 ? -10.126 2.505 2.888 1.00 97.00 95 SER A O 1
ATOM 769 N N . GLN A 1 96 ? -9.662 0.867 1.436 1.00 96.56 96 GLN A N 1
ATOM 770 C CA . GLN A 1 96 ? -10.112 1.601 0.262 1.00 96.56 96 GLN A CA 1
ATOM 771 C C . GLN A 1 96 ? -11.636 1.728 0.327 1.00 96.56 96 GLN A C 1
ATOM 773 O O . GLN A 1 96 ? -12.334 0.768 0.666 1.00 96.56 96 GLN A O 1
ATOM 778 N N . LYS A 1 97 ? -12.162 2.908 -0.007 1.00 87.88 97 LYS A N 1
ATOM 779 C CA . LYS A 1 97 ? -13.595 3.043 -0.266 1.00 87.88 97 LYS A CA 1
ATOM 780 C C . LYS A 1 97 ? -13.924 2.262 -1.532 1.00 87.88 97 LYS A C 1
ATOM 782 O O . LYS A 1 97 ? -13.352 2.549 -2.583 1.00 87.88 97 LYS A O 1
ATOM 787 N N . ALA A 1 98 ? -14.839 1.300 -1.433 1.00 71.94 98 ALA A N 1
ATOM 788 C CA . ALA A 1 98 ? -15.454 0.721 -2.618 1.00 71.94 98 ALA A CA 1
ATOM 789 C C . ALA A 1 98 ? -16.067 1.871 -3.432 1.00 71.94 98 ALA A C 1
ATOM 791 O O . ALA A 1 98 ? -16.773 2.716 -2.875 1.00 71.94 98 ALA A O 1
ATOM 792 N N . GLY A 1 99 ? -15.728 1.956 -4.718 1.00 61.22 99 GLY A N 1
ATOM 793 C CA . GLY A 1 99 ? -16.423 2.873 -5.614 1.00 61.22 99 GLY A CA 1
ATOM 794 C C . GLY A 1 99 ? -17.898 2.481 -5.641 1.00 61.22 99 GLY A C 1
ATOM 795 O O . GLY A 1 99 ? -18.196 1.308 -5.857 1.00 61.22 99 GLY A O 1
ATOM 796 N N . ASN A 1 100 ? -18.784 3.439 -5.358 1.00 40.78 100 ASN A N 1
ATOM 797 C CA . ASN A 1 100 ? -20.210 3.302 -5.668 1.00 40.78 100 ASN A CA 1
ATOM 798 C C . ASN A 1 100 ? -20.413 3.112 -7.173 1.00 40.78 100 ASN A C 1
ATOM 800 O O . ASN A 1 100 ? -19.658 3.751 -7.943 1.00 40.78 100 ASN A O 1
#

Secondary structure (DSSP, 8-state):
--EEETTTTEEE-HHHHSEEEEETTSSS-EEEEEE-TTSSEEEEEESSSPPPEEEEEEE-TTSSEEEE-SSTTSEEEEEETTEEEEEETTEEEEEEPPP-

Foldseek 3Di:
DWDQDPLARDTDDQVVAWQKWAFPVPDRKIWTWHARPVNQKIWIDIPPPDDIDIWGWDADPVGAIWTWDPDQQIWIWGQDPNWIFIDGNNHTTIIGPDDD

Radius of gyration: 12.97 Å; chains: 1; bounding box: 33×39×26 Å

Organism: Bacteroides ovatus (NCBI:txid28116)